Protein AF-A0A1P8F5S5-F1 (afdb_monomer_lite)

pLDDT: mean 83.47, std 14.24, range [38.53, 96.69]

Organism: NCBI:txid1839801

Structure (mmCIF, N/CA/C/O backbone):
data_AF-A0A1P8F5S5-F1
#
_entry.id   AF-A0A1P8F5S5-F1
#
loop_
_atom_site.group_PDB
_atom_site.id
_atom_site.type_symbol
_atom_site.label_atom_id
_atom_site.label_alt_id
_atom_site.label_comp_id
_atom_site.label_asym_id
_atom_site.label_entity_id
_atom_site.label_seq_id
_atom_site.pdbx_PDB_ins_code
_atom_site.Cartn_x
_atom_site.Cartn_y
_atom_site.Cartn_z
_atom_site.occupancy
_atom_site.B_iso_or_equiv
_atom_site.auth_seq_id
_atom_site.auth_comp_id
_atom_site.auth_asym_id
_atom_site.auth_atom_id
_atom_site.pdbx_PDB_model_num
ATOM 1 N N . MET A 1 1 ? 15.241 29.802 21.225 1.00 55.81 1 MET A N 1
ATOM 2 C CA . MET A 1 1 ? 14.649 28.446 21.202 1.00 55.81 1 MET A CA 1
ATOM 3 C C . MET A 1 1 ? 13.397 28.486 20.340 1.00 55.81 1 MET A C 1
ATOM 5 O O . MET A 1 1 ? 12.475 29.211 20.685 1.00 55.81 1 MET A O 1
ATOM 9 N N . GLY A 1 2 ? 13.408 27.825 19.180 1.00 73.44 2 GLY A N 1
ATOM 10 C CA . GLY A 1 2 ? 12.301 27.879 18.219 1.00 73.44 2 GLY A CA 1
ATOM 11 C C . GLY A 1 2 ? 11.170 26.924 18.593 1.00 73.44 2 GLY A C 1
ATOM 12 O O . GLY A 1 2 ? 11.423 25.782 18.970 1.00 73.44 2 GLY A O 1
ATOM 13 N N . ILE A 1 3 ? 9.926 27.389 18.486 1.00 77.88 3 ILE A N 1
ATOM 14 C CA . ILE A 1 3 ? 8.743 26.539 18.642 1.00 77.88 3 ILE A CA 1
ATOM 15 C C . ILE A 1 3 ? 8.715 25.566 17.451 1.00 77.88 3 ILE A C 1
ATOM 17 O O . ILE A 1 3 ? 8.773 26.025 16.308 1.00 77.88 3 ILE A O 1
ATOM 21 N N . PRO A 1 4 ? 8.625 24.242 17.665 1.00 74.81 4 PRO A N 1
ATOM 22 C CA . PRO A 1 4 ? 8.514 23.297 16.564 1.00 74.81 4 PRO A CA 1
ATOM 23 C C . PRO A 1 4 ? 7.186 23.518 15.827 1.00 74.81 4 PRO A C 1
ATOM 25 O O . PRO A 1 4 ? 6.111 23.247 16.365 1.00 74.81 4 PRO A O 1
ATOM 28 N N . LEU A 1 5 ? 7.264 24.000 14.584 1.00 78.38 5 LEU A N 1
ATOM 29 C CA . LEU A 1 5 ? 6.142 24.127 13.648 1.00 78.38 5 LEU A CA 1
ATOM 30 C C . LEU A 1 5 ? 5.717 22.736 13.158 1.00 78.38 5 LEU A C 1
ATOM 32 O O . LEU A 1 5 ? 5.985 22.342 12.026 1.00 78.38 5 LEU A O 1
ATOM 36 N N . LYS A 1 6 ? 5.070 21.958 14.027 1.00 75.12 6 LYS A N 1
ATOM 37 C CA . LYS A 1 6 ? 4.399 20.715 13.637 1.00 75.12 6 LYS A CA 1
ATOM 38 C C . LYS A 1 6 ? 2.966 20.687 14.166 1.00 75.12 6 LYS A C 1
ATOM 40 O O . LYS A 1 6 ? 2.722 21.136 15.289 1.00 75.12 6 LYS A O 1
ATOM 45 N N . PRO A 1 7 ? 2.003 20.175 13.384 1.00 75.00 7 PRO A N 1
ATOM 46 C CA . PRO A 1 7 ? 0.625 20.055 13.839 1.00 75.00 7 PRO A CA 1
ATOM 47 C C . PRO A 1 7 ? 0.524 19.119 15.055 1.00 75.00 7 PRO A C 1
ATOM 49 O O . PRO A 1 7 ? 1.224 18.113 15.144 1.00 75.00 7 PRO A O 1
ATOM 52 N N . LYS A 1 8 ? -0.377 19.439 15.997 1.00 73.56 8 LYS A N 1
ATOM 53 C CA . LYS A 1 8 ? -0.655 18.601 17.186 1.00 73.56 8 LYS A CA 1
ATOM 54 C C . LYS A 1 8 ? -1.361 17.285 16.833 1.00 73.56 8 LYS A C 1
ATOM 56 O O . LYS A 1 8 ? -1.226 16.303 17.554 1.00 73.56 8 LYS A O 1
ATOM 61 N N . LYS A 1 9 ? -2.142 17.283 15.750 1.00 66.75 9 LYS A N 1
ATOM 62 C CA . LYS A 1 9 ? -2.811 16.120 15.151 1.00 66.75 9 LYS A CA 1
ATOM 63 C C . LYS A 1 9 ? -2.771 16.275 13.634 1.00 66.75 9 LYS A C 1
ATOM 65 O O . LYS A 1 9 ? -3.036 17.365 13.134 1.00 66.75 9 LYS A O 1
ATOM 70 N N . GLY A 1 10 ? -2.478 15.190 12.925 1.00 63.38 10 GLY A N 1
ATOM 71 C CA . GLY A 1 10 ? -2.313 15.204 11.473 1.00 63.38 10 GLY A CA 1
ATOM 72 C C . GLY A 1 10 ? -0.891 15.553 11.028 1.00 63.38 10 GLY A C 1
ATOM 73 O O . GLY A 1 10 ? 0.050 15.526 11.814 1.00 63.38 10 GLY A O 1
ATOM 74 N N . GLY A 1 11 ? -0.753 15.832 9.737 1.00 63.44 11 GLY A N 1
ATOM 75 C CA . GLY A 1 11 ? 0.511 15.893 9.004 1.00 63.44 11 GLY A CA 1
ATOM 76 C C . GLY A 1 11 ? 0.362 15.109 7.702 1.00 63.44 11 GLY A C 1
ATOM 77 O O . GLY A 1 11 ? -0.532 14.270 7.595 1.00 63.44 11 GLY A O 1
ATOM 78 N N . PHE A 1 12 ? 1.195 15.384 6.698 1.00 62.62 12 PHE A N 1
ATOM 79 C CA . PHE A 1 12 ? 1.207 14.605 5.456 1.00 62.62 12 PHE A CA 1
ATOM 80 C C . PHE A 1 12 ? 1.862 13.235 5.705 1.00 62.62 12 PHE A C 1
ATOM 82 O O . PHE A 1 12 ? 2.966 12.964 5.239 1.00 62.62 12 PHE A O 1
ATOM 89 N N . LEU A 1 13 ? 1.219 12.395 6.520 1.00 66.06 13 LEU A N 1
ATOM 90 C CA . LEU A 1 13 ? 1.659 11.027 6.755 1.00 66.06 13 LEU A CA 1
ATOM 91 C C . LEU A 1 13 ? 1.170 10.180 5.583 1.00 66.06 13 LEU A C 1
ATOM 93 O O . LEU A 1 13 ? -0.026 9.921 5.447 1.00 66.06 13 LEU A O 1
ATOM 97 N N . ARG A 1 14 ? 2.098 9.785 4.713 1.00 76.44 14 ARG A N 1
ATOM 98 C CA . ARG A 1 14 ? 1.840 8.713 3.754 1.00 76.44 14 ARG A CA 1
ATOM 99 C C . ARG A 1 14 ? 2.078 7.373 4.453 1.00 76.44 14 ARG A C 1
ATOM 101 O O . ARG A 1 14 ? 3.043 7.295 5.214 1.00 76.44 14 ARG A O 1
ATOM 108 N N . PRO A 1 15 ? 1.262 6.341 4.178 1.00 86.06 15 PRO A N 1
ATOM 109 C CA . PRO A 1 15 ? 1.486 4.994 4.704 1.00 86.06 15 PRO A CA 1
ATOM 110 C C . PRO A 1 15 ? 2.891 4.463 4.383 1.00 86.06 15 PRO A C 1
ATOM 112 O O . PRO A 1 15 ? 3.501 3.781 5.197 1.00 86.06 15 PRO A O 1
ATOM 115 N N . PHE A 1 16 ? 3.437 4.850 3.225 1.00 88.75 16 PHE A N 1
ATOM 116 C CA . PHE A 1 16 ? 4.775 4.476 2.778 1.00 88.75 16 PHE A CA 1
ATOM 117 C C . PHE A 1 16 ? 5.410 5.528 1.857 1.00 88.75 16 PHE A C 1
ATOM 119 O O . PHE A 1 16 ? 4.757 6.437 1.326 1.00 88.75 16 PHE A O 1
ATOM 126 N N . GLY A 1 17 ? 6.728 5.415 1.677 1.00 85.69 17 GLY A N 1
ATOM 127 C CA . GLY A 1 17 ? 7.521 6.312 0.840 1.00 85.69 17 GLY A CA 1
ATOM 128 C C . GLY A 1 17 ? 7.369 6.024 -0.656 1.00 85.69 17 GLY A C 1
ATOM 129 O O . GLY A 1 17 ? 7.383 4.872 -1.077 1.00 85.69 17 GLY A O 1
ATOM 130 N N . CYS A 1 18 ? 7.293 7.083 -1.469 1.00 85.75 18 CYS A N 1
ATOM 131 C CA . CYS A 1 18 ? 7.206 6.974 -2.931 1.00 85.75 18 CYS A CA 1
ATOM 132 C C . CYS A 1 18 ? 8.423 6.255 -3.536 1.00 85.75 18 CYS A C 1
ATOM 134 O O . CYS A 1 18 ? 8.260 5.271 -4.242 1.00 85.75 18 CYS A O 1
ATOM 136 N N . GLY A 1 19 ? 9.645 6.688 -3.201 1.00 86.56 19 GLY A N 1
ATOM 137 C CA . GLY A 1 19 ? 10.864 6.085 -3.757 1.00 86.56 19 GLY A CA 1
ATOM 138 C C . GLY A 1 19 ? 11.036 4.607 -3.396 1.00 86.56 19 GLY A C 1
ATOM 139 O O . GLY A 1 19 ? 11.467 3.822 -4.233 1.00 86.56 19 GLY A O 1
ATOM 140 N N . TRP A 1 20 ? 10.634 4.213 -2.180 1.00 90.19 20 TRP A N 1
ATOM 141 C CA . TRP A 1 20 ? 10.629 2.805 -1.776 1.00 90.19 20 TRP A CA 1
ATOM 142 C C . TRP A 1 20 ? 9.663 1.992 -2.641 1.00 90.19 20 TRP A C 1
ATOM 144 O O . TRP A 1 20 ? 10.068 0.981 -3.203 1.00 90.19 20 TRP A O 1
ATOM 154 N N . PHE A 1 21 ? 8.428 2.475 -2.822 1.00 91.88 21 PHE A N 1
ATOM 155 C CA . PHE A 1 21 ? 7.430 1.788 -3.643 1.00 91.88 21 PHE A CA 1
ATOM 156 C C . PHE A 1 21 ? 7.911 1.604 -5.081 1.00 91.88 21 PHE A C 1
ATOM 158 O O . PHE A 1 21 ? 7.850 0.499 -5.602 1.00 91.88 21 PHE A O 1
ATOM 165 N N . ILE A 1 22 ? 8.439 2.666 -5.701 1.00 89.75 22 ILE A N 1
ATOM 166 C CA . ILE A 1 22 ? 8.945 2.609 -7.078 1.00 89.75 22 ILE A CA 1
ATOM 167 C C . ILE A 1 22 ? 10.052 1.562 -7.196 1.00 89.75 22 ILE A C 1
ATOM 169 O O . ILE A 1 22 ? 10.039 0.760 -8.123 1.00 89.75 22 ILE A O 1
ATOM 173 N N . ARG A 1 23 ? 10.987 1.532 -6.241 1.00 90.19 23 ARG A N 1
ATOM 174 C CA . ARG A 1 23 ? 12.077 0.556 -6.241 1.00 90.19 23 ARG A CA 1
ATOM 175 C C . ARG A 1 23 ? 11.566 -0.880 -6.137 1.00 90.19 23 ARG A C 1
ATOM 177 O O . ARG A 1 23 ? 12.033 -1.728 -6.887 1.00 90.19 23 ARG A O 1
ATOM 184 N N . GLU A 1 24 ? 10.649 -1.164 -5.213 1.00 93.19 24 GLU A N 1
ATOM 185 C CA . GLU A 1 24 ? 10.109 -2.520 -5.042 1.00 93.19 24 GLU A CA 1
ATOM 186 C C . GLU A 1 24 ? 9.248 -2.946 -6.235 1.00 93.19 24 GLU A C 1
ATOM 188 O O . GLU A 1 24 ? 9.354 -4.087 -6.682 1.00 93.19 24 GLU A O 1
ATOM 193 N N . TYR A 1 25 ? 8.441 -2.027 -6.773 1.00 92.50 25 TYR A N 1
ATOM 194 C CA . TYR A 1 25 ? 7.609 -2.269 -7.948 1.00 92.50 25 TYR A CA 1
ATOM 195 C C . TYR A 1 25 ? 8.477 -2.598 -9.162 1.00 92.50 25 TYR A C 1
ATOM 197 O O . TYR A 1 25 ? 8.320 -3.659 -9.752 1.00 92.50 25 TYR A O 1
ATOM 205 N N . LEU A 1 26 ? 9.479 -1.763 -9.461 1.00 89.62 26 LEU A N 1
ATOM 206 C CA . LEU A 1 26 ? 10.407 -1.993 -10.574 1.00 89.62 26 LEU A CA 1
ATOM 207 C C . LEU A 1 26 ? 11.335 -3.199 -10.369 1.00 89.62 26 LEU A C 1
ATOM 209 O O . LEU A 1 26 ? 11.905 -3.706 -11.327 1.00 89.62 26 LEU A O 1
ATOM 213 N N . ALA A 1 27 ? 11.487 -3.678 -9.134 1.00 91.12 27 ALA A N 1
ATOM 214 C CA . ALA A 1 27 ? 12.176 -4.929 -8.832 1.00 91.12 27 ALA A CA 1
ATOM 215 C C . ALA A 1 27 ? 11.265 -6.169 -8.939 1.00 91.12 27 ALA A C 1
ATOM 217 O O . ALA A 1 27 ? 11.707 -7.259 -8.579 1.00 91.12 27 ALA A O 1
ATOM 218 N N . GLY A 1 28 ? 10.009 -6.015 -9.377 1.00 91.31 28 GLY A N 1
ATOM 219 C CA . GLY A 1 28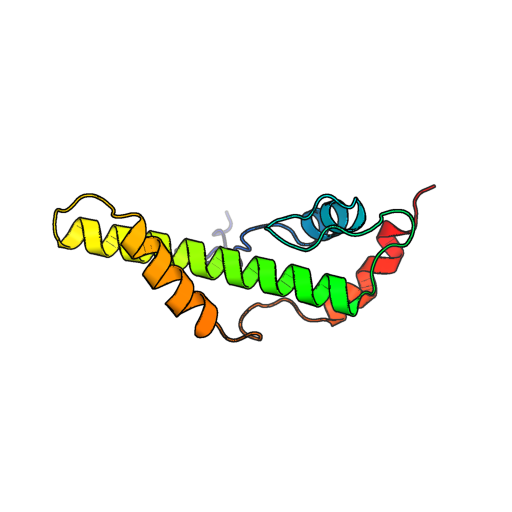 ? 9.059 -7.115 -9.568 1.00 91.31 28 GLY A CA 1
ATOM 220 C C . GLY A 1 28 ? 8.485 -7.691 -8.269 1.00 91.31 28 GLY A C 1
ATOM 221 O O . GLY A 1 28 ? 7.991 -8.813 -8.257 1.00 91.31 28 GLY A O 1
ATOM 222 N N . ARG A 1 29 ? 8.553 -6.955 -7.150 1.00 93.38 29 ARG A N 1
ATOM 223 C CA . ARG A 1 29 ? 8.194 -7.464 -5.808 1.00 93.38 29 ARG A CA 1
ATOM 224 C C . ARG A 1 29 ? 6.747 -7.204 -5.388 1.00 93.38 29 ARG A C 1
ATOM 226 O O . ARG A 1 29 ? 6.408 -7.500 -4.246 1.00 93.38 29 ARG A O 1
ATOM 233 N N . ALA A 1 30 ? 5.916 -6.651 -6.274 1.00 93.62 30 ALA A N 1
ATOM 234 C CA . ALA A 1 30 ? 4.477 -6.467 -6.044 1.00 93.62 30 ALA A CA 1
ATOM 235 C C . ALA A 1 30 ? 4.131 -5.777 -4.695 1.00 93.62 30 ALA A C 1
ATOM 237 O O . ALA A 1 30 ? 3.366 -6.315 -3.886 1.00 93.62 30 ALA A O 1
ATOM 238 N N . PRO A 1 31 ? 4.710 -4.597 -4.379 1.00 94.00 31 PRO A N 1
ATOM 239 C CA . PRO A 1 31 ? 4.475 -3.931 -3.098 1.00 94.00 31 PRO A CA 1
ATOM 240 C C . PRO A 1 31 ? 2.994 -3.584 -2.891 1.00 94.00 31 PRO A C 1
ATOM 242 O O . PRO A 1 31 ? 2.335 -3.090 -3.806 1.00 94.00 31 PRO A O 1
ATOM 245 N N . TYR A 1 32 ? 2.486 -3.787 -1.671 1.00 93.62 32 TYR A N 1
ATOM 246 C CA . TYR A 1 32 ? 1.117 -3.424 -1.262 1.00 93.62 32 TYR A CA 1
ATOM 247 C C . TYR A 1 32 ? 0.009 -3.970 -2.182 1.00 93.62 32 TYR A C 1
ATOM 249 O O . TYR A 1 32 ? -0.998 -3.304 -2.414 1.00 93.62 32 TYR A O 1
ATOM 257 N N . GLY A 1 33 ? 0.205 -5.176 -2.725 1.00 90.69 33 GLY A N 1
ATOM 258 C CA . GLY A 1 33 ? -0.781 -5.837 -3.585 1.00 90.69 33 GLY A CA 1
ATOM 259 C C . GLY A 1 33 ? -0.825 -5.314 -5.021 1.00 90.69 33 GLY A C 1
ATOM 260 O O . GLY A 1 33 ? -1.735 -5.678 -5.761 1.00 90.69 33 GLY A O 1
ATOM 261 N N . SER A 1 34 ? 0.140 -4.481 -5.424 1.00 93.25 34 SER A N 1
ATOM 262 C CA . SER A 1 34 ? 0.313 -4.119 -6.835 1.00 93.25 34 SER A CA 1
ATOM 263 C C . SER A 1 34 ? 0.702 -5.340 -7.683 1.00 93.25 34 SER A C 1
ATOM 265 O O . SER A 1 34 ? 1.282 -6.291 -7.152 1.00 93.25 34 SER A O 1
ATOM 267 N N . PRO A 1 35 ? 0.411 -5.347 -8.995 1.00 92.19 35 PRO A N 1
ATOM 268 C CA . PRO A 1 35 ? 0.836 -6.417 -9.888 1.00 92.19 35 PRO A CA 1
ATOM 269 C C . PRO A 1 35 ? 2.359 -6.592 -9.897 1.00 92.19 35 PRO A C 1
ATOM 271 O O . PRO A 1 35 ? 3.119 -5.624 -9.823 1.00 92.19 35 PRO A O 1
ATOM 274 N N . ALA A 1 36 ? 2.818 -7.839 -10.012 1.00 92.31 36 ALA A N 1
ATOM 275 C CA . ALA A 1 36 ? 4.221 -8.107 -10.296 1.00 92.31 36 ALA A CA 1
ATOM 276 C C . ALA A 1 36 ? 4.522 -7.743 -11.755 1.00 92.31 36 ALA A C 1
ATOM 278 O O . ALA A 1 36 ? 3.748 -8.084 -12.650 1.00 92.31 36 ALA A O 1
ATOM 279 N N . ILE A 1 37 ? 5.659 -7.089 -11.986 1.00 90.38 37 ILE A N 1
ATOM 280 C CA . ILE A 1 37 ? 6.156 -6.772 -13.326 1.00 90.38 37 ILE A CA 1
ATOM 281 C C . ILE A 1 37 ? 7.478 -7.490 -13.581 1.00 90.38 37 ILE A C 1
ATOM 283 O O . ILE A 1 37 ? 8.188 -7.842 -12.637 1.00 90.38 37 ILE A O 1
ATOM 287 N N . ASP A 1 38 ? 7.818 -7.658 -14.855 1.00 89.56 38 ASP A N 1
ATOM 288 C CA . ASP A 1 38 ? 9.141 -8.115 -15.266 1.00 89.56 38 ASP A CA 1
ATOM 289 C C . ASP A 1 38 ? 10.170 -6.979 -15.074 1.00 89.56 38 ASP A C 1
ATOM 291 O O . ASP A 1 38 ? 10.048 -5.935 -15.728 1.00 89.56 38 ASP A O 1
ATOM 295 N N . PRO A 1 39 ? 11.179 -7.139 -14.193 1.00 89.50 39 PRO A N 1
ATOM 296 C CA . PRO A 1 39 ? 12.195 -6.115 -13.958 1.00 89.50 39 PRO A CA 1
ATOM 297 C C . PRO A 1 39 ? 13.055 -5.791 -15.185 1.00 89.50 39 PRO A C 1
ATOM 299 O O . PRO A 1 39 ? 13.603 -4.689 -15.245 1.00 89.50 39 PRO A O 1
ATOM 302 N N . ASP A 1 40 ? 13.183 -6.721 -16.137 1.00 88.88 40 ASP A N 1
ATOM 303 C CA . ASP A 1 40 ? 14.008 -6.546 -17.338 1.00 88.88 40 ASP A CA 1
ATOM 304 C C . ASP A 1 40 ? 13.282 -5.722 -18.415 1.00 88.88 40 ASP A C 1
ATOM 306 O O . ASP A 1 40 ? 13.916 -5.067 -19.244 1.00 88.88 40 ASP A O 1
ATOM 310 N N . VAL A 1 41 ? 11.947 -5.702 -18.375 1.00 88.50 41 VAL A N 1
ATOM 311 C CA . VAL A 1 41 ? 11.095 -4.890 -19.261 1.00 88.50 41 VAL A CA 1
ATOM 312 C C . VAL A 1 41 ? 10.745 -3.547 -18.613 1.00 88.50 41 VAL A C 1
ATOM 314 O O . VAL A 1 41 ? 10.692 -2.516 -19.287 1.00 88.50 41 VAL A O 1
ATOM 317 N N . GLY A 1 42 ? 10.516 -3.548 -17.298 1.00 85.38 42 GLY A N 1
ATOM 318 C CA . GLY A 1 42 ? 10.012 -2.401 -16.550 1.00 85.38 42 GLY A CA 1
ATOM 319 C C . GLY A 1 42 ? 8.509 -2.179 -16.745 1.00 85.38 42 GLY A C 1
ATOM 320 O O . GLY A 1 42 ? 7.782 -3.048 -17.219 1.00 85.38 42 GLY A O 1
ATOM 321 N N . ALA A 1 43 ? 8.027 -0.998 -16.348 1.00 86.50 43 ALA A N 1
ATOM 322 C CA . ALA A 1 43 ? 6.621 -0.618 -16.477 1.00 86.50 43 ALA A CA 1
ATOM 323 C C . ALA A 1 43 ? 6.466 0.813 -17.012 1.00 86.50 43 ALA A C 1
ATOM 325 O O . ALA A 1 43 ? 7.290 1.682 -16.699 1.00 86.50 43 ALA A O 1
ATOM 326 N N . PRO A 1 44 ? 5.387 1.103 -17.761 1.00 89.06 44 PRO A N 1
ATOM 327 C CA . PRO A 1 44 ? 5.028 2.463 -18.129 1.00 89.06 44 PRO A CA 1
ATOM 328 C C . PRO A 1 44 ? 4.869 3.363 -16.899 1.00 89.06 44 PRO A C 1
ATOM 330 O O . PRO A 1 44 ? 4.296 2.978 -15.880 1.00 89.06 44 PRO A O 1
ATOM 333 N N . GLN A 1 45 ? 5.292 4.622 -17.016 1.00 86.56 45 GLN A N 1
ATOM 334 C CA . GLN A 1 45 ? 5.180 5.596 -15.926 1.00 86.56 45 GLN A CA 1
ATOM 335 C C . GLN A 1 45 ? 3.727 5.801 -15.457 1.00 86.56 45 GLN A C 1
ATOM 337 O O . GLN A 1 45 ? 3.471 5.997 -14.267 1.00 86.56 45 GLN A O 1
ATOM 342 N N . SER A 1 46 ? 2.765 5.763 -16.384 1.00 88.38 46 SER A N 1
ATOM 343 C CA . SER A 1 46 ? 1.333 5.854 -16.080 1.00 88.38 46 SER A CA 1
ATOM 344 C C . SER A 1 46 ? 0.840 4.697 -15.220 1.00 88.38 46 SER A C 1
ATOM 346 O O . SER A 1 46 ? 0.029 4.922 -14.325 1.00 88.38 46 SER A O 1
ATOM 348 N N . GLU A 1 47 ? 1.357 3.496 -15.468 1.00 89.81 47 GLU A N 1
ATOM 349 C CA . GLU A 1 47 ? 1.022 2.288 -14.721 1.00 89.81 47 GLU A CA 1
ATOM 350 C C . GLU A 1 47 ? 1.622 2.356 -13.317 1.00 89.81 47 GLU A C 1
ATOM 352 O O . GLU A 1 47 ? 0.892 2.285 -12.336 1.00 89.81 47 GLU A O 1
ATOM 357 N N . LEU A 1 48 ? 2.916 2.671 -13.204 1.00 89.81 48 LEU A N 1
ATOM 358 C CA . LEU A 1 48 ? 3.573 2.899 -11.914 1.00 89.81 48 LEU A CA 1
ATOM 359 C C . LEU A 1 48 ? 2.827 3.938 -11.056 1.00 89.81 48 LEU A C 1
ATOM 361 O O . LEU A 1 48 ? 2.640 3.749 -9.853 1.00 89.81 48 LEU A O 1
ATOM 365 N N . PHE A 1 49 ? 2.400 5.048 -11.668 1.00 89.25 49 PHE A N 1
ATOM 366 C CA . PHE A 1 49 ? 1.622 6.077 -10.980 1.00 89.25 49 PHE A CA 1
ATOM 367 C C . PHE A 1 49 ? 0.257 5.556 -10.520 1.00 89.25 49 PHE A C 1
ATOM 369 O O . PHE A 1 49 ? -0.154 5.850 -9.396 1.00 89.25 49 PHE A O 1
ATOM 376 N N . GLN A 1 50 ? -0.448 4.819 -11.379 1.00 90.44 50 GLN A N 1
ATOM 377 C CA . GLN A 1 50 ? -1.737 4.221 -11.054 1.00 90.44 50 GLN A CA 1
ATOM 378 C C . GLN A 1 50 ? -1.604 3.246 -9.881 1.00 90.44 50 GLN A C 1
ATOM 380 O O . GLN A 1 50 ? -2.317 3.405 -8.891 1.00 90.44 50 GLN A O 1
ATOM 385 N N . GLU A 1 51 ? -0.648 2.323 -9.937 1.00 92.19 51 GLU A N 1
ATOM 386 C CA . GLU A 1 51 ? -0.448 1.304 -8.904 1.00 92.19 51 GLU A CA 1
ATOM 387 C C . GLU A 1 51 ? -0.019 1.908 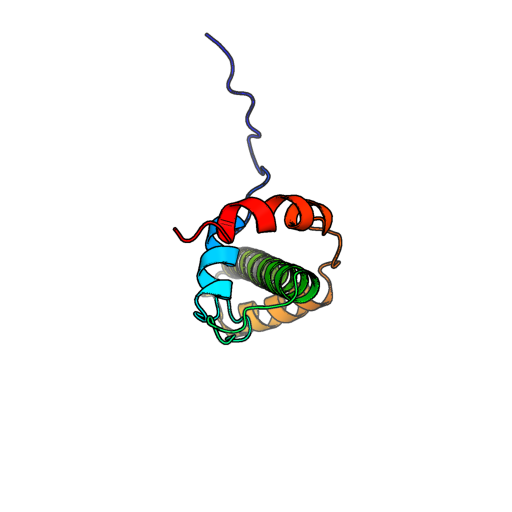-7.570 1.00 92.19 51 GLU A C 1
ATOM 389 O O . GLU A 1 51 ? -0.598 1.601 -6.526 1.00 92.19 51 GLU A O 1
ATOM 394 N N . TYR A 1 52 ? 0.908 2.870 -7.588 1.00 91.12 52 TYR A N 1
ATOM 395 C CA . TYR A 1 52 ? 1.267 3.622 -6.385 1.00 91.12 52 TYR A CA 1
ATOM 396 C C . TYR A 1 52 ? 0.044 4.277 -5.740 1.00 91.12 52 TYR A C 1
ATOM 398 O O . TYR A 1 52 ? -0.103 4.333 -4.516 1.00 91.12 52 TYR A O 1
ATOM 406 N N . LYS A 1 53 ? -0.848 4.800 -6.575 1.00 90.19 53 LYS A N 1
ATOM 407 C CA . LYS A 1 53 ? -2.011 5.539 -6.123 1.00 90.19 53 LYS A CA 1
ATOM 408 C C . LYS A 1 53 ? -3.102 4.631 -5.573 1.00 90.19 53 LYS A C 1
ATOM 410 O O . LYS A 1 53 ? -3.675 4.972 -4.541 1.00 90.19 53 LYS A O 1
ATOM 415 N N . LEU A 1 54 ? -3.352 3.491 -6.208 1.00 92.19 54 LEU A N 1
ATOM 416 C CA . LEU A 1 54 ? -4.270 2.472 -5.701 1.00 92.19 54 LEU A CA 1
ATOM 417 C C . LEU A 1 54 ? -3.770 1.893 -4.375 1.00 92.19 54 LEU A C 1
ATOM 419 O O . LEU A 1 54 ? -4.545 1.827 -3.421 1.00 92.19 54 LEU A O 1
ATOM 423 N N . ALA A 1 55 ? -2.472 1.601 -4.268 1.00 93.19 55 ALA A N 1
ATOM 424 C CA . ALA A 1 55 ? -1.856 1.144 -3.027 1.00 93.19 55 ALA A CA 1
ATOM 425 C C . ALA A 1 55 ? -2.031 2.164 -1.886 1.00 93.19 55 ALA A C 1
ATOM 427 O O . ALA A 1 55 ? -2.409 1.807 -0.773 1.00 93.19 55 ALA A O 1
ATOM 428 N N . LEU A 1 56 ? -1.837 3.461 -2.157 1.00 91.25 56 LEU A N 1
ATOM 429 C CA . LEU A 1 56 ? -2.074 4.500 -1.151 1.00 91.25 56 LEU A CA 1
ATOM 430 C C . LEU A 1 56 ? -3.547 4.604 -0.733 1.00 91.25 56 LEU A C 1
ATOM 432 O O . LEU A 1 56 ? -3.819 4.835 0.443 1.00 91.25 56 LEU A O 1
ATOM 436 N N . ILE A 1 57 ? -4.489 4.484 -1.673 1.00 91.62 57 ILE A N 1
ATOM 437 C CA . ILE A 1 57 ? -5.928 4.509 -1.364 1.00 91.62 57 ILE A CA 1
ATOM 438 C C . ILE A 1 57 ? -6.286 3.321 -0.474 1.00 91.62 57 ILE A C 1
ATOM 440 O O . ILE A 1 57 ? -6.950 3.524 0.540 1.00 91.62 57 ILE A O 1
ATOM 444 N N . SER A 1 58 ? -5.799 2.127 -0.819 1.00 92.94 58 SER A N 1
ATOM 445 C CA . SER A 1 58 ? -6.004 0.900 -0.047 1.00 92.94 58 SER A CA 1
ATOM 446 C C . SER A 1 58 ? -5.506 1.049 1.392 1.00 92.94 58 SER A C 1
ATOM 448 O O . SER A 1 58 ? -6.286 0.951 2.337 1.00 92.94 58 SER A O 1
ATOM 450 N N . GLU A 1 59 ? -4.243 1.433 1.586 1.00 93.31 59 GLU A N 1
ATOM 451 C CA . GLU A 1 59 ? -3.682 1.586 2.934 1.00 93.31 59 GLU A CA 1
ATOM 452 C C . GLU A 1 59 ? -4.388 2.681 3.755 1.00 93.31 59 GLU A C 1
ATOM 454 O O . GLU A 1 59 ? -4.582 2.543 4.963 1.00 93.31 59 GLU A O 1
ATOM 459 N N . ILE A 1 60 ? -4.830 3.773 3.117 1.00 90.75 60 ILE A N 1
ATOM 460 C CA . ILE A 1 60 ? -5.614 4.817 3.798 1.00 90.75 60 ILE A CA 1
ATOM 461 C C . ILE A 1 60 ? -7.007 4.304 4.178 1.00 90.75 60 ILE A C 1
ATOM 463 O O . ILE A 1 60 ? -7.496 4.635 5.262 1.00 90.75 60 ILE A O 1
ATOM 467 N N . ALA A 1 61 ? -7.660 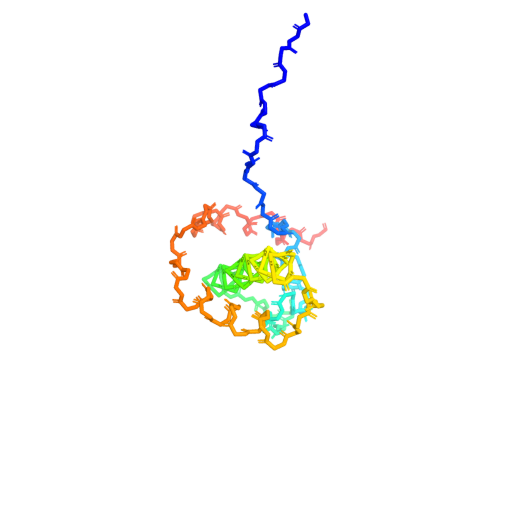3.539 3.302 1.00 93.31 61 ALA A N 1
ATOM 468 C CA . ALA A 1 61 ? -8.943 2.912 3.598 1.00 93.31 61 ALA A CA 1
ATOM 469 C C . ALA A 1 61 ? -8.804 1.972 4.799 1.00 93.31 61 ALA A C 1
ATOM 471 O O . ALA A 1 61 ? -9.595 2.068 5.737 1.00 93.31 61 ALA A O 1
ATOM 472 N N . MET A 1 62 ? -7.746 1.158 4.824 1.00 94.75 62 MET A N 1
ATOM 473 C CA . MET A 1 62 ? -7.482 0.190 5.887 1.00 94.75 62 MET A CA 1
ATOM 474 C C . MET A 1 62 ? -7.176 0.859 7.233 1.00 94.75 62 MET A C 1
ATOM 476 O O . MET A 1 62 ? -7.747 0.484 8.261 1.00 94.75 62 MET A O 1
ATOM 480 N N . ASP A 1 63 ? -6.349 1.910 7.250 1.00 92.56 63 ASP A N 1
ATOM 481 C CA . ASP A 1 63 ? -6.078 2.694 8.465 1.00 92.56 63 ASP A CA 1
ATOM 482 C C . ASP A 1 63 ? -7.360 3.351 9.010 1.00 92.56 63 ASP A C 1
ATOM 484 O O . ASP A 1 63 ? -7.621 3.328 10.217 1.00 92.56 63 ASP A O 1
ATOM 488 N N . ARG A 1 64 ? -8.213 3.895 8.130 1.00 92.25 64 ARG A N 1
ATOM 489 C CA . ARG A 1 64 ? -9.508 4.471 8.533 1.00 92.25 64 ARG A CA 1
ATOM 490 C C . ARG A 1 64 ? -10.467 3.411 9.062 1.00 92.25 64 ARG A C 1
ATOM 492 O O . ARG A 1 64 ? -11.087 3.647 10.101 1.00 92.25 64 ARG A O 1
ATOM 499 N N . ALA A 1 65 ? -10.567 2.271 8.383 1.00 95.56 65 ALA A N 1
ATOM 500 C CA . ALA A 1 65 ? -11.411 1.148 8.772 1.00 95.56 65 ALA A CA 1
ATOM 501 C C . ALA A 1 65 ? -11.028 0.631 10.157 1.00 95.56 65 ALA A C 1
ATOM 503 O O . ALA A 1 65 ? -11.877 0.557 11.043 1.00 95.56 65 ALA A O 1
ATOM 504 N N . THR A 1 66 ? -9.734 0.402 10.380 1.00 94.38 66 THR A N 1
ATOM 505 C CA . THR A 1 66 ? -9.192 -0.075 11.657 1.00 94.38 66 THR A CA 1
ATOM 506 C C . THR A 1 66 ? -9.499 0.904 12.789 1.00 94.38 66 THR A C 1
ATOM 508 O O . THR A 1 66 ? -10.116 0.531 13.785 1.00 94.38 66 THR A O 1
ATOM 511 N N . ARG A 1 67 ? -9.183 2.196 12.617 1.00 92.06 67 ARG A N 1
ATOM 512 C CA . ARG A 1 67 ? -9.451 3.225 13.643 1.00 92.06 67 ARG A CA 1
ATOM 513 C C . ARG A 1 67 ? -10.934 3.374 13.957 1.00 92.06 67 ARG A C 1
ATOM 515 O O . ARG A 1 67 ? -11.315 3.633 15.102 1.00 92.06 67 ARG A O 1
ATOM 522 N N . GLN A 1 68 ? -11.783 3.264 12.940 1.00 94.31 68 GLN A N 1
ATOM 523 C CA . GLN A 1 68 ? -13.223 3.359 13.121 1.00 94.31 68 GLN A CA 1
ATOM 524 C C . GLN A 1 68 ? -13.769 2.111 13.824 1.00 94.31 68 GLN A C 1
ATOM 526 O O . GLN A 1 68 ? -14.556 2.250 14.762 1.00 94.31 68 GLN A O 1
ATOM 531 N N . ALA A 1 69 ? -13.316 0.917 13.442 1.00 94.19 69 ALA A N 1
ATOM 532 C CA . ALA A 1 69 ? -13.673 -0.332 14.103 1.00 94.19 69 ALA A CA 1
ATOM 533 C C . ALA A 1 69 ? -13.255 -0.323 15.581 1.00 94.19 69 ALA A C 1
ATOM 535 O O . ALA A 1 69 ? -14.086 -0.601 16.444 1.00 94.19 69 ALA A O 1
ATOM 536 N N . GLU A 1 70 ? -12.029 0.105 15.894 1.00 93.38 70 GLU A N 1
ATOM 537 C CA . GLU A 1 70 ? -11.540 0.283 17.269 1.00 93.38 70 GLU A CA 1
ATOM 538 C C . GLU A 1 70 ? -12.417 1.250 18.073 1.00 93.38 70 GLU A C 1
ATOM 540 O O . GLU A 1 70 ? -12.804 0.975 19.212 1.00 93.38 70 GLU A O 1
ATOM 545 N N . LYS A 1 71 ? -12.777 2.392 17.474 1.00 93.25 71 LYS A N 1
ATOM 546 C CA . LYS A 1 71 ? -13.643 3.390 18.111 1.00 93.25 71 LYS A CA 1
ATOM 547 C C . LYS A 1 71 ? -15.031 2.829 18.403 1.00 93.25 71 LYS A C 1
ATOM 549 O O . LYS A 1 71 ? -15.608 3.166 19.437 1.00 93.25 71 LYS A O 1
ATOM 554 N N . ILE A 1 72 ? -15.577 2.013 17.505 1.00 92.44 72 ILE A N 1
ATOM 555 C CA . ILE A 1 72 ? -16.881 1.379 17.693 1.00 92.44 72 ILE A CA 1
ATOM 556 C C . ILE A 1 72 ? -16.798 0.279 18.758 1.00 92.44 72 ILE A C 1
ATOM 558 O O . ILE A 1 72 ? -17.602 0.291 19.686 1.00 92.44 72 ILE A O 1
ATOM 562 N N . ALA A 1 73 ? -15.797 -0.600 18.693 1.00 93.12 73 ALA A N 1
ATOM 563 C CA . ALA A 1 73 ? -15.558 -1.659 19.675 1.00 93.12 73 ALA A CA 1
ATOM 564 C C . ALA A 1 73 ? -15.431 -1.089 21.097 1.00 93.12 73 ALA A C 1
ATOM 566 O O . ALA A 1 73 ? -16.118 -1.530 22.018 1.00 93.12 73 ALA A O 1
ATOM 567 N N . ARG A 1 74 ? -14.656 -0.006 21.253 1.00 92.50 74 ARG A N 1
ATOM 568 C CA . ARG A 1 74 ? -14.512 0.711 22.527 1.00 92.50 74 ARG A CA 1
ATOM 569 C C . ARG A 1 74 ? -15.829 1.296 23.041 1.00 92.50 74 ARG A C 1
ATOM 571 O O . ARG A 1 74 ? -16.039 1.326 24.249 1.00 92.50 74 ARG A O 1
ATOM 578 N N . LYS A 1 75 ? -16.694 1.796 22.154 1.00 93.00 75 LYS A N 1
ATOM 579 C CA . LYS A 1 75 ? -18.008 2.345 22.531 1.00 93.00 75 LYS A CA 1
ATOM 580 C C . LYS A 1 75 ? -19.009 1.258 22.912 1.00 93.00 75 LYS A C 1
ATOM 582 O O . LYS A 1 75 ? -19.787 1.462 23.833 1.00 93.00 75 LYS A O 1
ATOM 587 N N . GLU A 1 76 ? -19.001 0.139 22.195 1.00 92.44 76 GLU A N 1
ATOM 588 C CA . GLU A 1 76 ? -19.910 -0.988 22.426 1.00 92.44 76 GLU A CA 1
ATOM 589 C C . GLU A 1 76 ? -19.435 -1.917 23.557 1.00 92.44 76 GLU A C 1
ATOM 591 O O . GLU A 1 76 ? -20.195 -2.780 23.987 1.00 92.44 76 GLU A O 1
ATOM 596 N N . GLY A 1 77 ? -18.189 -1.775 24.027 1.00 89.12 77 GLY A N 1
ATOM 597 C CA . GLY A 1 77 ? -17.587 -2.673 25.019 1.00 89.12 77 GLY A CA 1
ATOM 598 C C . GLY A 1 77 ? -17.337 -4.089 24.486 1.00 89.12 77 GLY A C 1
ATOM 599 O O . GLY A 1 77 ? -17.229 -5.030 25.266 1.00 89.12 77 GLY A O 1
ATOM 600 N N . LYS A 1 78 ? -17.276 -4.250 23.160 1.00 88.31 78 LYS A N 1
ATOM 601 C CA . LYS A 1 78 ? -17.087 -5.535 22.473 1.00 8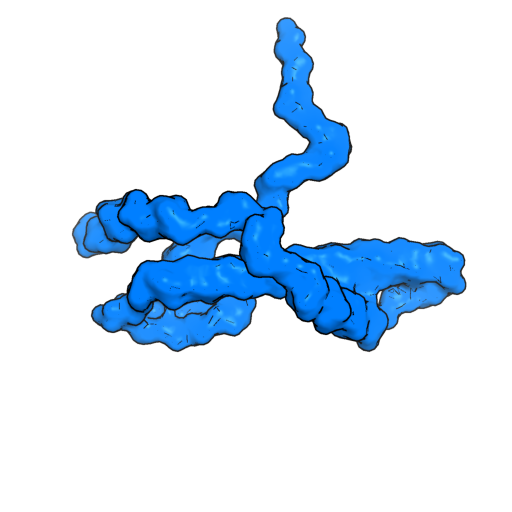8.31 78 LYS A CA 1
ATOM 602 C C . LYS A 1 78 ? -15.647 -5.686 21.980 1.00 88.31 78 LYS A C 1
ATOM 604 O O . LYS A 1 78 ? -14.977 -4.673 21.765 1.00 88.31 78 LYS A O 1
ATOM 609 N N . PRO A 1 79 ? -15.167 -6.923 21.758 1.00 88.25 79 PRO A N 1
ATOM 610 C CA . PRO A 1 79 ? -13.895 -7.138 21.078 1.00 88.25 79 PRO A CA 1
ATOM 611 C C . PRO A 1 79 ? -13.936 -6.596 19.641 1.00 88.25 79 PRO A C 1
ATOM 613 O O . PRO A 1 79 ? -15.001 -6.469 19.031 1.00 88.25 79 PRO A O 1
ATOM 616 N N . ILE A 1 80 ? -12.758 -6.277 19.103 1.00 88.75 80 ILE A N 1
ATOM 617 C CA . ILE A 1 80 ? -12.602 -5.861 17.705 1.00 88.75 80 ILE A CA 1
ATOM 618 C C . ILE A 1 80 ? -12.959 -7.056 16.811 1.00 88.75 80 ILE A C 1
ATOM 620 O O . ILE A 1 80 ? -12.397 -8.136 16.967 1.00 88.75 80 ILE A O 1
ATOM 624 N N . SER A 1 81 ? -13.908 -6.856 15.895 1.00 89.75 81 SER A N 1
ATOM 625 C CA . SER A 1 81 ? -14.336 -7.862 14.917 1.00 89.75 81 SER A CA 1
ATOM 626 C C . SER A 1 81 ? -13.606 -7.632 13.585 1.00 89.75 81 SER A C 1
ATOM 628 O O . SER A 1 81 ? -13.699 -6.515 13.063 1.00 89.75 81 SER A O 1
ATOM 630 N N . PRO A 1 82 ? -12.912 -8.649 13.035 1.00 92.12 82 PRO A N 1
ATOM 631 C CA . PRO A 1 82 ? -12.272 -8.576 11.719 1.00 92.12 82 PRO A CA 1
ATOM 632 C C . PRO A 1 82 ? -13.262 -8.256 10.593 1.00 92.12 82 PRO A C 1
ATOM 634 O O . PRO A 1 82 ? -13.030 -7.325 9.831 1.00 92.12 82 PRO A O 1
ATOM 637 N N . ASP A 1 83 ? -14.424 -8.913 10.581 1.00 93.06 83 ASP A N 1
ATOM 638 C CA . ASP A 1 83 ? -15.473 -8.709 9.568 1.00 93.06 83 ASP A CA 1
ATOM 639 C C . ASP A 1 83 ? -15.929 -7.243 9.487 1.00 93.06 83 ASP A C 1
ATOM 641 O O . ASP A 1 83 ? -16.241 -6.709 8.422 1.00 93.06 83 ASP A O 1
ATOM 645 N N . LYS A 1 84 ? -15.948 -6.549 10.633 1.00 92.00 84 LYS A N 1
ATOM 646 C CA . LYS A 1 84 ? -16.310 -5.128 10.698 1.00 92.00 84 LYS A CA 1
ATOM 647 C C . LYS A 1 84 ? -15.226 -4.230 10.105 1.00 92.00 84 LYS A C 1
ATOM 649 O O . LYS A 1 84 ? -15.556 -3.174 9.573 1.00 92.00 84 LYS A O 1
ATOM 654 N N . ILE A 1 85 ? -13.955 -4.622 10.211 1.00 93.75 85 ILE A N 1
ATOM 655 C CA . ILE A 1 85 ? -12.844 -3.911 9.569 1.00 93.75 85 ILE A CA 1
ATOM 656 C C . ILE A 1 85 ? -12.955 -4.074 8.056 1.00 93.75 85 ILE A C 1
ATOM 658 O O . ILE A 1 85 ? -12.890 -3.072 7.355 1.00 93.75 85 ILE A O 1
A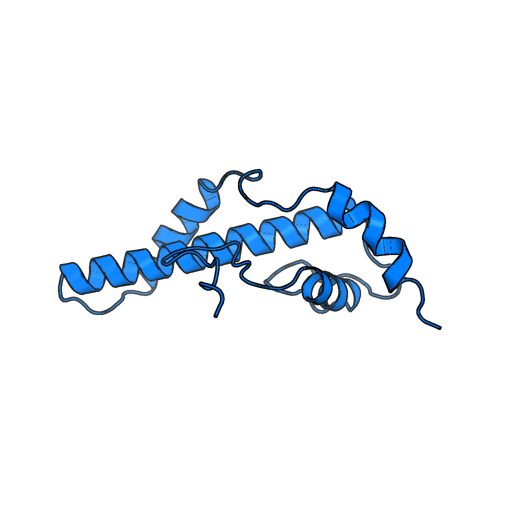TOM 662 N N . GLU A 1 86 ? -13.194 -5.290 7.567 1.00 96.00 86 GLU A N 1
ATOM 663 C CA . GLU A 1 86 ? -13.340 -5.571 6.133 1.00 96.00 86 GLU A CA 1
ATOM 664 C C . GLU A 1 86 ? -14.517 -4.802 5.518 1.00 96.00 86 GLU A C 1
ATOM 666 O O . GLU A 1 86 ? -14.345 -4.096 4.527 1.00 96.00 86 GLU A O 1
ATOM 671 N N . ALA A 1 87 ? -15.691 -4.825 6.156 1.00 95.81 87 ALA A N 1
ATOM 672 C CA . ALA A 1 87 ? -16.852 -4.074 5.674 1.00 95.81 87 ALA A CA 1
ATOM 673 C C . ALA A 1 87 ? -16.593 -2.555 5.606 1.00 95.81 87 ALA A C 1
ATOM 675 O O . ALA A 1 87 ? -16.970 -1.897 4.636 1.00 95.81 87 ALA A O 1
ATOM 676 N N . LEU A 1 88 ? -15.927 -1.993 6.623 1.00 96.31 88 LEU A N 1
ATOM 677 C CA . LEU A 1 88 ? -15.551 -0.575 6.639 1.00 96.31 88 LEU A CA 1
ATOM 678 C C . LEU A 1 88 ? -14.447 -0.256 5.623 1.00 96.31 88 LEU A C 1
ATOM 680 O O . LEU A 1 88 ? -14.419 0.850 5.086 1.00 96.31 88 LEU A O 1
ATOM 684 N N . PHE A 1 89 ? -13.527 -1.189 5.380 1.00 96.69 89 PHE A N 1
ATOM 685 C CA . PHE A 1 89 ? -12.477 -1.045 4.380 1.00 96.69 89 PHE A CA 1
ATOM 686 C C . PHE A 1 89 ? -13.086 -0.904 2.988 1.00 96.69 89 PHE A C 1
ATOM 688 O O . PHE A 1 89 ? -12.790 0.083 2.320 1.00 96.69 89 PHE A O 1
ATOM 695 N N . GLU A 1 90 ? -13.981 -1.814 2.599 1.00 96.06 90 GLU A N 1
ATOM 696 C CA . GLU A 1 90 ? -14.665 -1.771 1.301 1.00 96.06 90 GLU A CA 1
ATOM 697 C C . GLU A 1 90 ? -15.443 -0.461 1.121 1.00 96.06 90 GLU A C 1
ATOM 699 O O . GLU A 1 90 ? -15.306 0.225 0.105 1.00 96.06 90 GLU A O 1
ATOM 704 N N . GLU A 1 91 ? -16.192 -0.042 2.147 1.00 95.50 91 GLU A N 1
ATOM 705 C CA . GLU A 1 91 ? -16.909 1.236 2.139 1.00 95.50 91 GLU A CA 1
ATOM 706 C C . GLU A 1 91 ? -15.946 2.419 1.925 1.00 95.50 91 GLU A C 1
ATOM 708 O O . GLU A 1 91 ? -16.153 3.263 1.047 1.00 95.50 91 GLU A O 1
ATOM 713 N N . TYR A 1 92 ? -14.858 2.491 2.697 1.00 94.38 92 TYR A N 1
ATOM 714 C CA . TYR A 1 92 ? -13.896 3.581 2.564 1.00 94.38 92 TYR A CA 1
ATOM 715 C C . TYR A 1 92 ? -13.131 3.547 1.247 1.00 94.38 92 TYR A C 1
ATOM 717 O O . TYR A 1 92 ? -12.863 4.614 0.694 1.00 94.38 92 TYR A O 1
ATOM 725 N N . TYR A 1 93 ? -12.788 2.367 0.743 1.00 93.19 93 TYR A N 1
ATOM 726 C CA . TYR A 1 93 ? -12.078 2.203 -0.516 1.00 93.19 93 TYR A CA 1
ATOM 727 C C . TYR A 1 93 ? -12.919 2.725 -1.687 1.00 93.19 93 TYR A C 1
ATOM 729 O O . TYR A 1 93 ? -12.432 3.538 -2.474 1.00 93.19 93 TYR A O 1
ATOM 737 N N . LEU A 1 94 ? -14.207 2.363 -1.737 1.00 93.19 94 LEU A N 1
ATOM 738 C CA . LEU A 1 94 ? -15.149 2.816 -2.766 1.00 93.19 94 LEU A CA 1
ATOM 739 C C . LEU A 1 94 ? -15.404 4.330 -2.725 1.00 93.19 94 LEU A C 1
ATOM 741 O O . LEU A 1 94 ? -15.599 4.963 -3.765 1.00 93.19 94 LEU A O 1
ATOM 745 N N . HIS A 1 95 ? -15.410 4.926 -1.532 1.00 91.44 95 HIS A N 1
ATOM 746 C CA . HIS A 1 95 ? -15.729 6.344 -1.356 1.00 91.44 95 HIS A CA 1
ATOM 747 C C . HIS A 1 95 ? -14.515 7.273 -1.331 1.00 91.44 95 HIS A C 1
ATOM 749 O O . HIS A 1 95 ? -14.679 8.496 -1.405 1.00 91.44 95 HIS A O 1
ATOM 755 N N . LEU A 1 96 ? -13.294 6.745 -1.226 1.00 89.62 96 LEU A N 1
ATOM 756 C CA . LEU A 1 96 ? -12.089 7.561 -1.257 1.00 89.62 96 LEU A CA 1
ATOM 757 C C . LEU A 1 96 ? -11.888 8.148 -2.660 1.00 89.62 96 LEU A C 1
ATOM 759 O O . LEU A 1 96 ? -11.651 7.416 -3.621 1.00 89.62 96 LEU A O 1
ATOM 763 N N . PRO A 1 97 ? -11.921 9.484 -2.816 1.00 86.56 97 PRO A N 1
ATOM 764 C CA . PRO A 1 97 ? -11.758 10.067 -4.133 1.00 86.56 97 PRO A CA 1
ATOM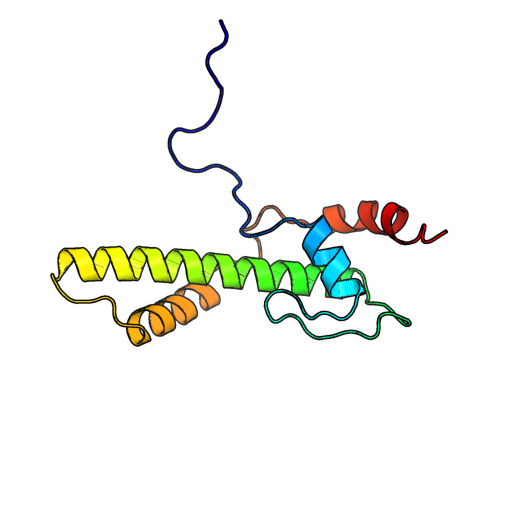 765 C C . PRO A 1 97 ? -10.327 9.858 -4.613 1.00 86.56 97 PRO A C 1
ATOM 767 O O . PRO A 1 97 ? -9.363 10.165 -3.905 1.00 86.56 97 PRO A O 1
ATOM 770 N N . TYR A 1 98 ? -10.185 9.458 -5.875 1.00 82.44 98 TYR A N 1
ATOM 771 C CA . TYR A 1 98 ? -8.880 9.245 -6.496 1.00 82.44 98 TYR A CA 1
ATOM 772 C C . TYR A 1 98 ? -7.955 10.467 -6.345 1.00 82.44 98 TYR A C 1
ATOM 774 O O . TYR A 1 98 ? -6.753 10.336 -6.170 1.00 82.44 98 TYR A O 1
ATOM 782 N N . LYS A 1 99 ? -8.473 11.700 -6.379 1.00 79.50 99 LYS A N 1
ATOM 783 C CA . LYS A 1 99 ? -7.649 12.926 -6.310 1.00 79.50 99 LYS A CA 1
ATOM 784 C C . LYS A 1 99 ? -7.311 13.402 -4.889 1.00 79.50 99 LYS A C 1
ATOM 786 O O . LYS A 1 99 ? -6.636 14.418 -4.756 1.00 79.50 99 LYS A O 1
ATOM 791 N N . THR A 1 100 ? -7.743 12.701 -3.843 1.00 67.69 100 THR A N 1
ATOM 792 C CA . THR A 1 100 ? -7.626 13.178 -2.450 1.00 67.69 100 THR A CA 1
ATOM 793 C C . THR A 1 100 ? -6.207 13.098 -1.892 1.00 67.69 100 THR A C 1
ATOM 795 O O . THR A 1 100 ? -5.891 13.751 -0.901 1.00 67.69 100 THR A O 1
ATOM 798 N N . ILE A 1 101 ? -5.322 12.338 -2.534 1.00 69.81 101 ILE A N 1
ATOM 799 C CA . ILE A 1 101 ? -3.939 12.172 -2.090 1.00 69.81 101 ILE A CA 1
ATOM 800 C C . ILE A 1 101 ? -3.048 13.148 -2.858 1.00 69.81 101 ILE A C 1
ATOM 802 O O . ILE A 1 101 ? -3.146 13.236 -4.082 1.00 69.81 101 ILE A O 1
ATOM 806 N N . ALA A 1 102 ? -2.153 13.865 -2.163 1.00 65.81 102 ALA A N 1
ATOM 807 C CA . ALA A 1 102 ? -1.206 14.806 -2.780 1.00 65.81 102 ALA A CA 1
ATOM 808 C C . ALA A 1 102 ? -0.054 14.078 -3.507 1.00 65.81 102 ALA A C 1
ATOM 810 O O . ALA A 1 102 ? 1.127 14.314 -3.272 1.00 65.81 102 ALA A O 1
ATOM 811 N N . CYS A 1 103 ? -0.424 13.156 -4.388 1.00 74.50 103 CYS A N 1
ATOM 812 C CA . CYS A 1 103 ? 0.421 12.485 -5.348 1.00 74.50 103 CYS A CA 1
ATOM 813 C C . CYS A 1 103 ? -0.116 12.838 -6.741 1.00 74.50 103 CYS A C 1
ATOM 815 O O . CYS A 1 103 ? -1.221 12.440 -7.124 1.00 74.50 103 CYS A O 1
ATOM 817 N N . ARG A 1 104 ? 0.642 13.651 -7.480 1.00 79.75 104 ARG A N 1
ATOM 818 C CA . ARG A 1 104 ? 0.302 14.060 -8.847 1.00 79.75 104 ARG A CA 1
ATOM 819 C C . ARG A 1 104 ? 1.192 13.307 -9.825 1.00 79.75 104 ARG A C 1
ATOM 821 O O . ARG A 1 104 ? 2.347 13.048 -9.515 1.00 79.75 104 ARG A O 1
ATOM 828 N N . TYR A 1 105 ? 0.674 13.043 -11.022 1.00 80.94 105 TYR A N 1
ATOM 829 C CA . TYR A 1 105 ? 1.423 12.371 -12.088 1.00 80.94 105 TYR A CA 1
ATOM 830 C C . TYR A 1 105 ? 2.776 13.042 -12.378 1.00 80.94 105 TYR A C 1
ATOM 832 O O . TYR A 1 105 ? 3.780 12.365 -12.549 1.00 80.94 105 TYR A O 1
ATOM 840 N N . HIS A 1 106 ? 2.824 14.377 -12.328 1.00 75.75 106 HIS A N 1
ATOM 841 C CA . HIS A 1 106 ? 4.052 15.147 -12.548 1.00 75.75 106 HIS A CA 1
ATOM 842 C C . HIS A 1 106 ? 5.166 14.808 -11.550 1.00 75.75 106 HIS A C 1
ATOM 844 O O . HIS A 1 106 ? 6.330 14.852 -11.917 1.00 75.75 106 HIS A O 1
ATOM 850 N N . SER A 1 107 ? 4.833 14.365 -10.332 1.00 70.75 107 SER A N 1
ATOM 851 C CA . SER A 1 107 ? 5.836 13.889 -9.375 1.00 70.75 107 SER A CA 1
ATOM 852 C C . SER A 1 107 ? 6.609 12.666 -9.876 1.00 70.75 107 SER A C 1
ATOM 854 O O . SER A 1 107 ? 7.667 12.386 -9.338 1.00 70.75 107 SER A O 1
ATOM 856 N N . PHE A 1 108 ? 6.091 11.943 -10.872 1.00 73.31 108 PHE A N 1
ATOM 857 C CA . PHE A 1 108 ? 6.728 10.776 -11.482 1.00 73.31 108 PHE A CA 1
ATOM 858 C C . PHE A 1 108 ? 7.444 11.100 -12.790 1.00 73.31 108 PHE A C 1
ATOM 860 O O . PHE A 1 108 ? 8.074 10.204 -13.328 1.00 73.31 108 PHE A O 1
ATOM 867 N N . VAL A 1 109 ? 7.333 12.325 -13.319 1.00 69.62 109 VAL A N 1
ATOM 868 C CA . VAL A 1 109 ? 8.007 12.731 -14.568 1.00 69.62 109 VAL A CA 1
ATOM 869 C C . VAL A 1 109 ? 9.474 13.064 -14.300 1.00 69.62 109 VAL A C 1
ATOM 871 O O . VAL A 1 109 ? 10.322 12.799 -15.142 1.00 69.62 109 VAL A O 1
ATOM 874 N N . ASP A 1 110 ? 9.785 13.562 -13.102 1.00 60.78 110 ASP A N 1
ATOM 875 C CA . ASP A 1 110 ? 11.152 13.940 -12.718 1.00 60.78 110 ASP A CA 1
ATOM 876 C C . ASP A 1 110 ? 11.966 12.764 -12.137 1.00 60.78 110 ASP A C 1
ATOM 878 O O . ASP A 1 110 ? 13.194 12.785 -12.113 1.00 60.78 110 ASP A O 1
ATOM 882 N N . ILE A 1 111 ? 11.286 11.715 -11.663 1.00 56.97 111 ILE A N 1
ATOM 883 C CA . ILE A 1 111 ? 11.891 10.524 -11.040 1.00 56.97 111 ILE A CA 1
ATOM 884 C C . ILE A 1 111 ? 12.563 9.524 -12.019 1.00 56.97 111 ILE A C 1
ATOM 886 O O . ILE A 1 111 ? 13.552 8.915 -11.602 1.00 56.97 111 ILE A O 1
ATOM 890 N N . PRO A 1 112 ? 12.134 9.322 -13.288 1.00 48.41 112 PRO A N 1
ATOM 891 C CA . PRO A 1 112 ? 12.698 8.291 -14.164 1.00 48.41 112 PRO A CA 1
ATOM 892 C C . PRO A 1 112 ? 14.183 8.531 -14.458 1.00 48.41 112 PRO A C 1
ATOM 894 O O . PRO A 1 112 ? 14.946 7.578 -14.569 1.00 48.41 112 PRO A O 1
ATOM 897 N N . CYS A 1 113 ? 14.620 9.796 -14.484 1.00 39.81 113 CYS A N 1
ATOM 898 C CA . CYS A 1 113 ? 16.024 10.151 -14.704 1.00 39.81 113 CYS A CA 1
ATOM 899 C C . CYS A 1 113 ? 16.970 9.705 -13.576 1.00 39.81 113 CYS A C 1
ATOM 901 O O . CYS A 1 113 ? 18.166 9.605 -13.810 1.00 39.81 113 CYS A O 1
ATOM 903 N N . LEU A 1 114 ? 16.472 9.440 -12.363 1.00 43.94 114 LEU A N 1
ATOM 904 C CA . LEU A 1 114 ? 17.315 9.123 -11.199 1.00 43.94 114 LEU A CA 1
ATOM 905 C C . LEU A 1 114 ? 17.448 7.622 -10.908 1.00 43.94 114 LEU A C 1
ATOM 907 O O . LEU A 1 114 ? 18.329 7.238 -10.146 1.00 43.94 114 LEU A O 1
ATOM 911 N N . LEU A 1 115 ? 16.586 6.773 -11.478 1.00 48.06 115 LEU A N 1
ATOM 912 C CA . LEU A 1 115 ? 16.576 5.324 -11.207 1.00 48.06 115 LEU A CA 1
ATOM 913 C C . LEU A 1 115 ? 17.080 4.466 -12.375 1.00 48.06 115 LEU A C 1
ATOM 915 O O . LEU A 1 115 ? 17.381 3.294 -12.164 1.00 48.06 115 LEU A O 1
ATOM 919 N N . ILE A 1 116 ? 17.197 5.042 -13.576 1.00 47.06 116 ILE A N 1
ATOM 920 C CA . ILE A 1 116 ? 17.759 4.369 -14.762 1.00 47.06 116 ILE A CA 1
ATOM 921 C C . ILE A 1 116 ? 19.299 4.442 -14.778 1.00 47.06 116 ILE A C 1
ATOM 923 O O . ILE A 1 116 ? 19.940 3.725 -15.536 1.00 47.06 116 ILE A O 1
ATOM 927 N N . SER A 1 117 ? 19.927 5.208 -13.880 1.00 39.34 117 SER A N 1
ATOM 928 C CA . SER A 1 117 ? 21.367 5.101 -13.605 1.00 39.34 117 SER A CA 1
ATOM 929 C C . SER A 1 117 ? 21.656 3.874 -12.732 1.00 39.34 117 SER A C 1
ATOM 931 O O . SER A 1 117 ? 22.056 3.991 -11.576 1.00 39.34 117 SER A O 1
ATOM 933 N N . ARG A 1 118 ? 21.386 2.679 -13.265 1.00 47.38 118 ARG A N 1
ATOM 934 C CA . ARG A 1 118 ? 22.075 1.460 -12.841 1.00 47.38 118 ARG A CA 1
ATOM 935 C C . ARG A 1 118 ? 23.350 1.362 -13.677 1.00 47.38 118 ARG A C 1
ATOM 937 O O . ARG A 1 118 ? 23.355 0.666 -14.682 1.00 47.38 118 ARG A O 1
ATOM 944 N N . ASP A 1 119 ? 24.370 2.091 -13.241 1.00 38.53 119 ASP A N 1
ATOM 945 C CA . ASP A 1 119 ? 25.790 1.816 -13.487 1.00 38.53 119 ASP A CA 1
ATOM 946 C C . ASP A 1 119 ? 26.525 1.955 -12.147 1.00 38.53 119 ASP A C 1
ATOM 948 O O . ASP A 1 119 ? 26.243 2.942 -11.421 1.00 38.53 119 ASP A O 1
#

Sequence (119 aa):
MGIPLKPKKGGFLRPFGCGWFIREYLAGRAPYGSPAIDPDVGAPQSELFQEYKLALISEIAMDRATRQAEKIARKEGKPISPDKIEALFEEYYLHLPYKTIACRYHSFVDIPCLLISRD

Secondary structure (DSSP, 8-state):
-------SS-----SS-HHHHHHHHHTT--GGGPPP--TTT---HHHHHHHHHHHHHHHHHHHHHHHHHHHHHHHHTPPPPHHHHHHHHHHHHHHS-GGGSS--GGGGTSSHHHHS---

Foldseek 3Di:
DDDPPDDPDDDLDFPDDLVVLQVCQLVQNCPQVHHGDDNVVGDDLVSSLVRVLLSRQLVVLLVVLVVVQVVVCVVVVHDRDPVSSVVSSVVSSVPPDSPPHPRDSVVSVVPVVPPVPPD

Radius of gyration: 17.88 Å; chains: 1; bounding box: 46×37×44 Å